Protein 2YEO (pdb70)

Organism: Leiurus hebraeus (NCBI:txid2899558)

B-factor: mean 18.83, std 13.13, range [6.96, 97.78]

Foldseek 3Di:
DFAKAFFDDAPLHGAADDFQVVLQVVQVVQPFPGWGFDAPDPRHGGIITHRGDPVTDGHDPDDHD

InterPro domains:
  IPR002061 Scorpion long chain toxin/defensin [PF00537] (21-74)
  IPR003614 Knottins-like [SM00505] (20-71)
  IPR018218 Scorpion long chain toxin [PR00285] (30-37)
  IPR018218 Scorpion long chain toxin [PR00285] (38-45)
  IPR018218 Scorpion long chain toxin [PR00285] (49-59)
  IPR018218 Scorpion long chain toxin [PR00285] (64-77)
  IPR036574 Knottin, scorpion toxin-like superfamily [G3DSA:3.30.30.10] (19-83)
  IPR036574 Knottin, scorpion toxin-like superfamily [SSF57095] (20-83)
  IPR044062 LCN-type cysteine-stabilized alpha/beta (CS-alpha/beta) domain [PS51863] (21-83)

Radius of gyration: 10.48 Å; Cα contacts (8 Å, |Δi|>4): 164; chains: 1; bounding box: 24×24×24 Å

Solvent-accessible surface area: 4221 Å² total; per-residue (Å²): 188,87,64,75,6,21,3,6,94,110,142,32,9,21,55,126,20,152,132,81,43,92,0,55,84,26,0,56,171,54,46,9,80,44,8,80,9,46,142,164,26,158,48,33,51,0,0,63,0,88,31,0,36,85,130,16,84,43,37,72,121,53,145,73,197

Structure (mmCIF, N/CA/C/O backbone):
data_2YEO
#
_entry.id   2YEO
#
_cell.length_a   129.707
_cell.length_b   129.707
_cell.length_c   129.707
_cell.angle_alpha   90.00
_cell.angle_beta   90.00
_cell.angle_gamma   90.00
#
_symmetry.space_group_name_H-M   'F 4 3 2'
#
loop_
_entity.id
_entity.type
_entity.pdbx_description
1 polymer 'ALPHA-INSECT TOXIN LQHAIT'
2 non-polymer N,N,N-TRIMETHYLHEPTA-1,3,5-TRIYN-1-AMINIUM
3 non-polymer N-(HYDROXYMETHYL)-N,N-DIMETHYLHEXAN-1-AMINIUM
4 non-polymer 1,2-ETHANEDIOL
5 non-polymer 'CHLORIDE ION'
6 water water
#
loop_
_atom_site.group_PDB
_atom_site.id
_atom_site.type_symbol
_atom_site.label_atom_id
_atom_site.label_alt_id
_atom_site.label_comp_id
_atom_site.label_asym_id
_atom_site.label_entity_id
_atom_site.label_seq_id
_atom_site.pdbx_PDB_ins_code
_atom_site.Cartn_x
_atom_site.Cartn_y
_atom_site.Cartn_z
_atom_site.occupancy
_atom_site.B_iso_or_equiv
_atom_site.auth_seq_id
_atom_site.auth_comp_id
_atom_site.auth_asym_id
_atom_site.auth_atom_id
_atom_site.pdbx_PDB_model_num
ATOM 1 N N . MET A 1 1 ? 35.716 36.459 20.081 1.00 26.77 1 MET A N 1
ATOM 2 C CA A MET A 1 1 ? 34.973 37.665 20.554 0.52 27.17 1 MET A CA 1
ATOM 3 C CA B MET A 1 1 ? 35.019 37.696 20.526 0.48 25.47 1 MET A CA 1
ATOM 4 C C . MET A 1 1 ? 33.887 37.979 19.548 1.00 23.26 1 MET A C 1
ATOM 5 O O . MET A 1 1 ? 33.954 37.572 18.394 1.00 23.10 1 MET A O 1
ATOM 36 N N . VAL A 1 2 ? 32.854 38.655 20.022 1.00 17.75 2 VAL A N 1
ATOM 37 C CA . VAL A 1 2 ? 31.744 39.085 19.164 1.00 14.54 2 VAL A CA 1
ATOM 38 C C . VAL A 1 2 ? 31.647 40.611 19.208 1.00 13.27 2 VAL A C 1
ATOM 39 O O . VAL A 1 2 ? 32.165 41.243 20.131 1.00 14.65 2 VAL A O 1
ATOM 52 N N . ARG A 1 3 ? 30.989 41.194 18.217 1.00 11.48 3 ARG A N 1
ATOM 53 C CA A ARG A 1 3 ? 30.769 42.634 18.194 0.71 10.53 3 ARG A CA 1
ATOM 54 C CA B ARG A 1 3 ? 30.793 42.632 18.160 0.29 11.39 3 ARG A CA 1
ATOM 55 C C . ARG A 1 3 ? 29.513 42.930 17.398 1.00 9.71 3 ARG A C 1
ATOM 56 O O . ARG A 1 3 ? 29.134 42.168 16.509 1.00 9.87 3 ARG A O 1
ATOM 97 N N . ASP A 1 4 ? 28.892 44.056 17.711 1.00 8.60 4 ASP A N 1
ATOM 98 C CA . ASP A 1 4 ? 27.764 44.541 16.921 1.00 8.16 4 ASP A CA 1
ATOM 99 C C . ASP A 1 4 ? 28.359 45.350 15.762 1.00 8.29 4 ASP A C 1
ATOM 100 O O . ASP A 1 4 ? 29.242 46.194 15.994 1.00 9.40 4 ASP A O 1
ATOM 109 N N . ALA A 1 5 ? 27.923 45.109 14.533 1.00 8.02 5 ALA A N 1
ATOM 110 C CA . ALA A 1 5 ? 28.618 45.667 13.374 1.00 8.62 5 ALA A CA 1
ATOM 111 C C . ALA A 1 5 ? 27.807 45.474 12.119 1.00 8.08 5 ALA A C 1
ATOM 112 O O . ALA A 1 5 ? 26.899 44.639 12.069 1.00 8.41 5 ALA A O 1
ATOM 119 N N . TYR A 1 6 ? 28.198 46.176 11.060 1.00 8.22 6 TYR A N 1
ATOM 120 C CA . TYR A 1 6 ? 27.718 45.868 9.717 1.00 8.44 6 TYR A CA 1
ATOM 121 C C . TYR A 1 6 ? 28.517 44.686 9.174 1.00 8.48 6 TYR A C 1
ATOM 122 O O . TYR A 1 6 ? 29.728 44.794 8.947 1.00 9.65 6 TYR A O 1
ATOM 140 N N . ILE A 1 7 ? 27.865 43.563 8.922 1.00 8.68 7 ILE A N 1
ATOM 141 C CA . ILE A 1 7 ? 28.517 42.443 8.260 1.00 9.23 7 ILE A CA 1
ATOM 142 C C . ILE A 1 7 ? 29.003 42.889 6.881 1.00 9.65 7 ILE A C 1
ATOM 143 O O . ILE A 1 7 ? 28.328 43.624 6.170 1.00 9.85 7 ILE A O 1
ATOM 159 N N . ALA A 1 8 ? 30.183 42.413 6.491 1.00 10.90 8 ALA A N 1
ATOM 160 C CA . ALA A 1 8 ? 30.796 42.827 5.233 1.00 12.31 8 ALA A CA 1
ATOM 161 C C . ALA A 1 8 ? 31.096 41.663 4.328 1.00 13.24 8 ALA A C 1
ATOM 162 O O . ALA A 1 8 ? 31.203 40.519 4.760 1.00 13.95 8 ALA A O 1
ATOM 169 N N A LYS A 1 9 ? 31.279 41.997 3.061 0.51 14.36 9 LYS A N 1
ATOM 170 N N B LYS A 1 9 ? 31.209 41.974 3.041 0.49 14.31 9 LYS A N 1
ATOM 171 C CA A LYS A 1 9 ? 31.711 41.063 2.033 0.51 16.59 9 LYS A CA 1
ATOM 172 C CA B LYS A 1 9 ? 31.699 41.039 2.025 0.49 16.39 9 LYS A CA 1
ATOM 173 C C A LYS A 1 9 ? 32.870 41.697 1.291 0.51 18.65 9 LYS A C 1
ATOM 174 C C B LYS A 1 9 ? 32.780 41.720 1.194 0.49 18.67 9 LYS A C 1
ATOM 175 O O A LYS A 1 9 ? 33.203 42.867 1.505 0.51 18.51 9 LYS A O 1
ATOM 176 O O B LYS A 1 9 ? 32.971 42.939 1.259 0.49 18.81 9 LYS A O 1
ATOM 213 N N . ASN A 1 10 ? 33.502 40.918 0.429 1.00 20.82 10 ASN A N 1
ATOM 214 C CA . ASN A 1 10 ? 34.686 41.386 -0.274 1.00 25.06 10 ASN A CA 1
ATOM 215 C C . ASN A 1 10 ? 34.448 42.648 -1.104 1.00 25.01 10 ASN A C 1
ATOM 216 O O . ASN A 1 10 ? 33.504 42.693 -1.870 1.00 25.86 10 ASN A O 1
ATOM 228 N N . TYR A 1 11 ? 35.245 43.706 -0.941 1.00 24.43 11 TYR A N 1
ATOM 229 C CA A TYR A 1 11 ? 36.214 43.859 0.142 0.54 23.79 11 TYR A CA 1
ATOM 230 C CA B TYR A 1 11 ? 36.166 43.833 0.172 0.46 24.20 11 TYR A CA 1
ATOM 231 C C . TYR A 1 11 ? 35.811 45.104 0.928 1.00 22.13 11 TYR A C 1
ATOM 232 O O . TYR A 1 11 ? 35.840 46.212 0.381 1.00 21.60 11 TYR A O 1
ATOM 267 N N . ASN A 1 12 ? 35.442 44.936 2.189 1.00 19.25 12 ASN A N 1
ATOM 268 C CA . ASN A 1 12 ? 35.000 46.052 3.033 1.00 17.41 12 ASN A CA 1
ATOM 269 C C . ASN A 1 12 ? 33.716 46.704 2.528 1.00 16.27 12 ASN A C 1
ATOM 270 O O . ASN A 1 12 ? 33.594 47.932 2.544 1.00 16.05 12 ASN A O 1
ATOM 281 N N . CYS A 1 13 ? 32.744 45.880 2.137 1.00 15.46 13 CYS A N 1
ATOM 282 C CA . CYS A 1 13 ? 31.477 46.357 1.599 1.00 15.09 13 CYS A CA 1
ATOM 283 C C . CYS A 1 13 ? 30.324 45.842 2.442 1.00 13.22 13 CYS A C 1
ATOM 284 O O . CYS A 1 13 ? 30.266 44.646 2.750 1.00 13.52 13 CYS A O 1
ATOM 291 N N . VAL A 1 14 ? 29.377 46.722 2.779 1.00 11.16 14 VAL A N 1
ATOM 292 C CA . VAL A 1 14 ? 28.185 46.291 3.501 1.00 10.14 14 VAL A CA 1
ATOM 293 C C . VAL A 1 14 ? 27.275 45.465 2.591 1.00 9.92 14 VAL A C 1
ATOM 294 O O . VAL A 1 14 ? 27.437 45.455 1.373 1.00 11.40 14 VAL A O 1
ATOM 307 N N . TYR A 1 15 ? 26.298 44.813 3.204 1.00 9.00 15 TYR A N 1
ATOM 308 C CA . TYR A 1 15 ? 25.175 44.216 2.510 1.00 9.00 15 TYR A CA 1
ATOM 309 C C . TYR A 1 15 ? 24.002 45.195 2.574 1.00 8.66 15 TYR A C 1
ATOM 310 O O . TYR A 1 15 ? 23.543 45.528 3.662 1.00 9.48 15 TYR A O 1
ATOM 328 N N . GLU A 1 16 ? 23.499 45.623 1.423 1.00 8.47 16 GLU A N 1
ATOM 329 C CA . GLU A 1 16 ?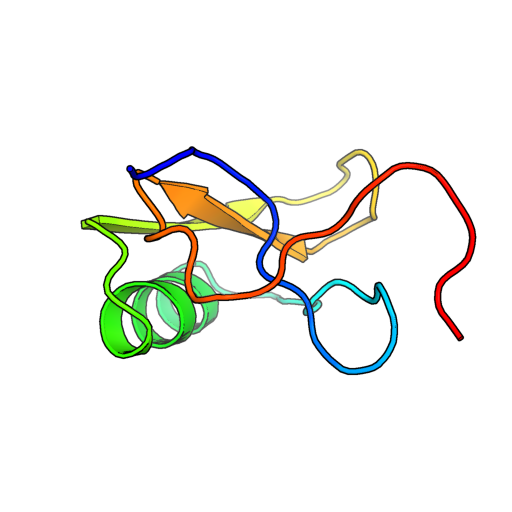 22.279 46.420 1.393 1.00 8.21 16 GLU A CA 1
ATOM 330 C C . GLU A 1 16 ? 21.059 45.549 1.656 1.00 8.41 16 GLU A C 1
ATOM 331 O O . GLU A 1 16 ? 21.109 44.316 1.611 1.00 9.43 16 GLU A O 1
ATOM 343 N N . CYS A 1 17 ? 19.944 46.196 1.934 1.00 8.53 17 CYS A N 1
ATOM 344 C CA . CYS A 1 17 ? 18.758 45.475 2.358 1.00 8.54 17 CYS A CA 1
ATOM 345 C C . CYS A 1 17 ? 17.513 46.324 2.214 1.00 8.61 17 CYS A C 1
ATOM 346 O O . CYS A 1 17 ? 17.575 47.561 2.152 1.00 9.46 17 CYS A O 1
ATOM 353 N N . PHE A 1 18 ? 16.366 45.640 2.225 1.00 9.03 18 PHE A N 1
ATOM 354 C CA . PHE A 1 18 ? 15.058 46.252 2.400 1.00 9.50 18 PHE A CA 1
ATOM 355 C C . PHE A 1 18 ? 14.360 45.745 3.670 1.00 9.18 18 PHE A C 1
ATOM 356 O O . PHE A 1 18 ? 13.833 46.551 4.427 1.00 10.66 18 PHE A O 1
ATOM 373 N N . ARG A 1 19 ? 14.351 44.435 3.868 1.00 8.90 19 ARG A N 1
ATOM 374 C CA A ARG A 1 19 ? 13.619 43.756 4.939 0.57 8.75 19 ARG A CA 1
ATOM 375 C CA B ARG A 1 19 ? 13.623 43.804 4.957 0.43 9.27 19 ARG A CA 1
ATOM 376 C C . ARG A 1 19 ? 14.509 43.388 6.112 1.00 8.29 19 ARG A C 1
ATOM 377 O O . ARG A 1 19 ? 15.617 42.856 5.938 1.00 8.58 19 ARG A O 1
ATOM 418 N N . ASP A 1 20 ? 13.993 43.564 7.325 1.00 7.96 20 ASP A N 1
ATOM 419 C CA . ASP A 1 20 ? 14.667 43.070 8.521 1.00 7.98 20 ASP A CA 1
ATOM 420 C C . ASP A 1 20 ? 14.944 41.571 8.441 1.00 8.01 20 ASP A C 1
ATOM 421 O O . ASP A 1 20 ? 16.003 41.128 8.897 1.00 8.51 20 ASP A O 1
ATOM 430 N N . ALA A 1 21 ? 14.010 40.767 7.927 1.00 8.40 21 ALA A N 1
ATOM 431 C CA . ALA A 1 21 ? 14.182 39.319 7.943 1.00 9.10 21 ALA A CA 1
ATOM 432 C C . ALA A 1 21 ? 15.357 38.906 7.059 1.00 8.74 21 ALA A C 1
ATOM 433 O O . ALA A 1 21 ? 16.022 37.919 7.352 1.00 9.63 21 ALA A O 1
ATOM 440 N N . TYR A 1 22 ? 15.587 39.627 5.966 1.00 8.63 22 TYR A N 1
ATOM 441 C CA . TYR A 1 22 ? 16.740 39.371 5.115 1.00 8.76 22 TYR A CA 1
ATOM 442 C C . TYR A 1 22 ? 18.018 39.475 5.949 1.00 8.47 22 TYR A C 1
ATOM 443 O O . TYR A 1 22 ? 18.894 38.587 5.925 1.00 9.27 22 TYR A O 1
ATOM 461 N N . CYS A 1 23 ? 18.157 40.568 6.684 1.00 7.95 23 CYS A N 1
ATOM 462 C CA . CYS A 1 23 ? 19.346 40.758 7.508 1.00 7.90 23 CYS A CA 1
ATOM 463 C C . CYS A 1 23 ? 19.395 39.815 8.692 1.00 8.04 23 CYS A C 1
ATOM 464 O O . CYS A 1 23 ? 20.484 39.385 9.088 1.00 9.13 23 CYS A O 1
ATOM 471 N N . ASN A 1 24 ? 18.262 39.510 9.302 1.00 7.86 24 ASN A N 1
ATOM 472 C CA . ASN A 1 24 ? 18.295 38.584 10.420 1.00 8.12 24 ASN A CA 1
ATOM 473 C C . ASN A 1 24 ? 18.756 37.213 9.957 1.00 8.57 24 ASN A C 1
ATOM 474 O O . ASN A 1 24 ? 19.564 36.567 10.632 1.00 9.32 24 ASN A O 1
ATOM 485 N N . GLU A 1 25 ? 18.283 36.760 8.798 1.00 9.03 25 GLU A N 1
ATOM 486 C CA . GLU A 1 25 ? 18.733 35.473 8.245 1.00 10.19 25 GLU A CA 1
ATOM 487 C C . GLU A 1 25 ? 20.223 35.517 7.953 1.00 9.98 25 GLU A C 1
ATOM 488 O O . GLU A 1 25 ? 20.959 34.590 8.313 1.00 10.81 25 GLU A O 1
ATOM 500 N N . LEU A 1 26 ? 20.691 36.570 7.277 1.00 9.92 26 LEU A N 1
ATOM 501 C CA . LEU A 1 26 ? 22.102 36.696 6.932 1.00 9.95 26 LEU A CA 1
ATOM 502 C C . LEU A 1 26 ? 22.966 36.700 8.190 1.00 9.56 26 LEU A C 1
ATOM 503 O O . LEU A 1 26 ? 23.980 36.000 8.299 1.00 10.48 26 LEU A O 1
ATOM 519 N N . CYS A 1 27 ? 22.606 37.541 9.151 1.00 8.94 27 CYS A N 1
ATOM 520 C CA . CYS A 1 27 ? 23.407 37.700 10.348 1.00 8.90 27 CYS A CA 1
ATOM 521 C C . CYS A 1 27 ? 23.421 36.399 11.166 1.00 8.72 27 CYS A C 1
ATOM 522 O O . CYS A 1 27 ? 24.497 35.961 11.598 1.00 9.21 27 CYS A O 1
ATOM 529 N N . THR A 1 28 ? 22.261 35.801 11.390 1.00 8.84 28 THR A N 1
ATOM 530 C CA . THR A 1 28 ? 22.211 34.591 12.201 1.00 9.35 28 THR A CA 1
ATOM 531 C C . THR A 1 28 ? 22.909 33.411 11.508 1.00 10.16 28 THR A C 1
ATOM 532 O O . THR A 1 28 ? 23.540 32.598 12.181 1.00 10.77 28 THR A O 1
ATOM 543 N N . LYS A 1 29 ? 22.819 33.301 10.184 1.00 10.65 29 LYS A N 1
ATOM 544 C CA . LYS A 1 29 ? 23.562 32.254 9.457 1.00 12.60 29 LYS A CA 1
ATOM 545 C C . LYS A 1 29 ? 25.061 32.387 9.724 1.00 12.38 29 LYS A C 1
ATOM 546 O O . LYS A 1 29 ? 25.796 31.398 9.715 1.00 14.53 29 LYS A O 1
ATOM 565 N N . ASN A 1 30 ? 25.518 33.614 9.945 1.00 11.11 30 ASN A N 1
ATOM 566 C CA . ASN A 1 30 ? 26.910 33.908 10.216 1.00 11.41 30 ASN A CA 1
ATOM 567 C C . ASN A 1 30 ? 27.234 34.011 11.709 1.00 10.90 30 ASN A C 1
ATOM 568 O O . ASN A 1 30 ? 28.313 34.482 12.084 1.00 11.85 30 ASN A O 1
ATOM 579 N N . GLY A 1 31 ? 26.338 33.519 12.560 1.00 10.24 31 GLY A N 1
ATOM 580 C CA . GLY A 1 31 ? 26.604 33.360 13.974 1.00 10.50 31 GLY A CA 1
ATOM 581 C C . GLY A 1 31 ? 26.167 34.498 14.876 1.00 9.91 31 GLY A C 1
ATOM 582 O O . GLY A 1 31 ? 26.356 34.402 16.091 1.00 10.59 31 GLY A O 1
ATOM 586 N 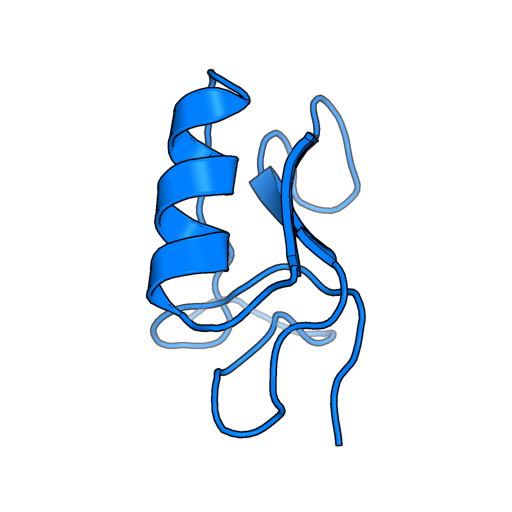N . ALA A 1 32 ?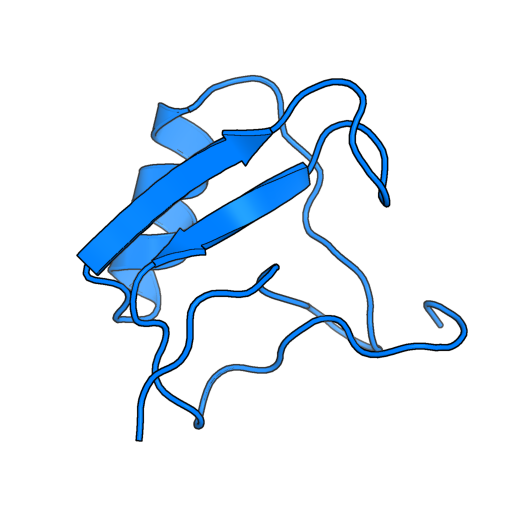 25.603 35.575 14.328 1.00 9.25 32 ALA A N 1
ATOM 587 C CA . ALA A 1 32 ? 25.104 36.673 15.151 1.00 8.90 32 ALA A CA 1
ATOM 588 C C . ALA A 1 32 ? 23.895 36.246 15.962 1.00 8.37 32 ALA A C 1
ATOM 589 O O . ALA A 1 32 ? 23.216 35.279 15.617 1.00 9.31 32 ALA A O 1
ATOM 596 N N . SER A 1 33 ? 23.591 36.984 17.025 1.00 8.09 33 SER A N 1
ATOM 597 C CA . SER A 1 33 ? 22.368 36.713 17.755 1.00 7.94 33 SER A CA 1
ATOM 598 C C . SER A 1 33 ? 21.120 37.078 16.953 1.00 7.85 33 SER A C 1
ATOM 599 O O . SER A 1 33 ? 20.086 36.405 17.051 1.00 8.13 33 SER A O 1
ATOM 607 N N . SER A 1 34 ? 21.211 38.154 16.166 1.00 7.49 34 SER A N 1
ATOM 608 C CA . SER A 1 34 ? 20.143 38.623 15.282 1.00 7.41 34 SER A CA 1
ATOM 609 C C . SER A 1 34 ? 20.719 39.750 14.433 1.00 7.33 34 SER A C 1
ATOM 610 O O . SER A 1 34 ? 21.875 40.159 14.621 1.00 8.38 34 SER A O 1
ATOM 618 N N . GLY A 1 35 ? 19.909 40.258 13.520 1.00 7.38 35 GLY A N 1
ATOM 619 C CA . GLY A 1 35 ? 20.242 41.472 12.804 1.00 7.83 35 GLY A CA 1
ATOM 620 C C . GLY A 1 35 ? 18.985 42.096 12.241 1.00 7.09 35 GLY A C 1
ATOM 621 O O . GLY A 1 35 ? 17.892 41.518 12.304 1.00 7.79 35 GLY A O 1
ATOM 625 N N . TYR A 1 36 ? 19.150 43.284 11.661 1.00 7.10 36 TYR A N 1
ATOM 626 C CA . TYR A 1 36 ? 18.028 44.004 11.080 1.00 7.00 36 TYR A CA 1
ATOM 627 C C . TYR A 1 36 ? 18.522 44.901 9.962 1.00 6.96 36 TYR A C 1
ATOM 628 O O . TYR A 1 36 ? 19.728 45.094 9.787 1.00 7.42 36 TYR A O 1
ATOM 646 N N . CYS A 1 37 ? 17.572 45.412 9.189 1.00 6.98 37 CYS A N 1
ATOM 647 C CA . CYS A 1 37 ? 17.873 46.305 8.076 1.00 7.46 37 CYS A CA 1
ATOM 648 C C . CYS A 1 37 ? 17.744 47.754 8.521 1.00 7.47 37 CYS A C 1
ATOM 649 O O . CYS A 1 37 ? 16.640 48.240 8.746 1.00 8.46 37 CYS A O 1
ATOM 656 N N . GLN A 1 38 ? 18.896 48.404 8.702 1.00 7.63 38 GLN A N 1
ATOM 657 C CA . GLN A 1 38 ? 18.931 49.798 9.075 1.00 7.98 38 GLN A CA 1
ATOM 658 C C . GLN A 1 38 ? 18.663 50.647 7.853 1.00 8.92 38 GLN A C 1
ATOM 659 O O . GLN A 1 38 ? 19.333 50.523 6.847 1.00 10.92 38 GLN A O 1
ATOM 673 N N . TRP A 1 39 ? 17.656 51.505 7.916 1.00 10.09 39 TRP A N 1
ATOM 674 C CA . TRP A 1 39 ? 17.387 52.437 6.837 1.00 10.64 39 TRP A CA 1
ATOM 675 C C . TRP A 1 39 ? 18.013 53.797 7.121 1.00 11.12 39 TRP A C 1
ATOM 676 O O . TRP A 1 39 ? 18.003 54.304 8.241 1.00 11.67 39 TRP A O 1
ATOM 697 N N . LEU A 1 40 ? 18.539 54.396 6.063 1.00 11.66 40 LEU A N 1
ATOM 698 C CA . LEU A 1 40 ? 19.046 55.771 6.106 1.00 13.49 40 LEU A CA 1
ATOM 699 C C . LEU A 1 40 ? 20.147 55.961 7.136 1.00 12.34 40 LEU A C 1
ATOM 700 O O . LEU A 1 40 ? 20.246 57.006 7.790 1.00 13.64 40 LEU A O 1
ATOM 716 N N . GLY A 1 41 ? 21.007 54.960 7.243 1.00 11.08 41 GLY A N 1
ATOM 717 C CA . GLY A 1 41 ? 22.124 55.010 8.156 1.00 11.26 41 GLY A CA 1
ATOM 718 C C . GLY A 1 41 ? 23.426 55.391 7.491 1.00 11.22 41 GLY A C 1
ATOM 719 O O . GLY A 1 41 ? 23.467 55.880 6.348 1.00 11.84 41 GLY A O 1
ATOM 723 N N . LYS A 1 42 ? 24.514 55.154 8.215 1.00 11.17 42 LYS A N 1
ATOM 724 C CA . LYS A 1 42 ? 25.847 55.558 7.794 1.00 12.20 42 LYS A CA 1
ATOM 725 C C . LYS A 1 42 ? 26.216 55.004 6.432 1.00 12.60 42 LYS A C 1
ATOM 726 O O . LYS A 1 42 ? 26.906 55.669 5.661 1.00 13.78 42 LYS A O 1
ATOM 745 N N . TYR A 1 43 ? 25.768 53.791 6.135 1.00 12.23 43 TYR A N 1
ATOM 746 C CA . TYR A 1 43 ? 26.059 53.128 4.857 1.00 13.47 43 TYR A CA 1
ATOM 747 C C . TYR A 1 43 ? 24.788 52.894 4.058 1.00 13.99 43 TYR A C 1
ATOM 748 O O . TYR A 1 43 ? 24.701 51.939 3.278 1.00 16.14 43 TYR A O 1
ATOM 766 N N . GLY A 1 44 ? 23.826 53.797 4.193 1.00 13.42 44 GLY A N 1
ATOM 767 C CA . GLY A 1 44 ? 22.580 53.695 3.463 1.00 13.50 44 GLY A CA 1
ATOM 768 C C . GLY A 1 44 ? 21.635 52.706 4.116 1.00 11.96 44 GLY A C 1
ATOM 769 O O . GLY A 1 44 ? 21.460 52.736 5.344 1.00 12.24 44 GLY A O 1
ATOM 773 N N . ASN A 1 45 ? 21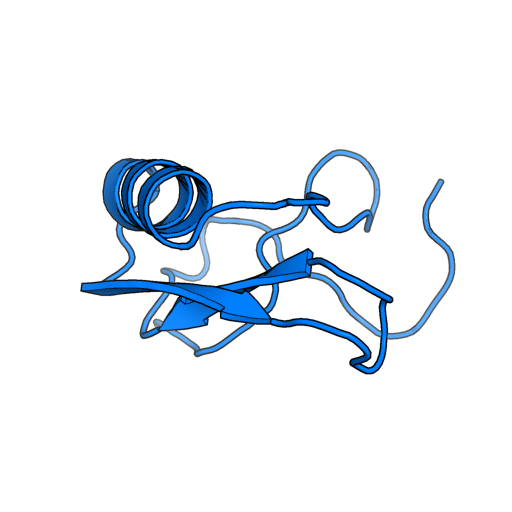.001 51.865 3.311 1.00 10.76 45 ASN A N 1
ATOM 774 C CA . ASN A 1 45 ? 20.100 50.857 3.836 1.00 10.10 45 ASN A CA 1
ATOM 775 C C . ASN A 1 45 ? 20.883 49.553 3.890 1.00 8.83 45 ASN A C 1
ATOM 776 O O . ASN A 1 45 ? 21.127 48.950 2.845 1.00 9.62 45 ASN A O 1
ATOM 787 N N . ALA A 1 46 ? 21.338 49.180 5.088 1.00 8.31 46 ALA A N 1
ATOM 788 C CA . ALA A 1 46 ? 22.334 48.128 5.228 1.00 8.38 46 ALA A CA 1
ATOM 789 C C . ALA A 1 46 ? 22.057 47.252 6.435 1.00 7.59 46 ALA A C 1
ATOM 790 O O . ALA A 1 46 ? 21.451 47.674 7.422 1.00 7.86 46 ALA A O 1
ATOM 797 N N . CYS A 1 47 ? 22.553 46.018 6.382 1.00 7.66 47 CYS A N 1
ATOM 798 C CA . CYS A 1 47 ? 22.356 45.060 7.456 1.00 7.86 47 CYS A CA 1
ATOM 799 C C . CYS A 1 47 ? 23.284 45.304 8.636 1.00 7.46 47 CYS A C 1
ATOM 800 O O . CYS A 1 47 ? 24.514 45.362 8.485 1.00 8.26 47 CYS A O 1
ATOM 807 N N . TRP A 1 48 ? 22.683 45.392 9.819 1.00 7.18 48 TRP A N 1
ATOM 808 C CA . TRP A 1 48 ? 23.376 45.531 11.091 1.00 7.38 48 TRP A CA 1
ATOM 809 C C . TRP A 1 48 ? 23.160 44.258 11.895 1.00 7.06 48 TRP A C 1
ATOM 810 O O . TRP A 1 48 ? 22.021 43.830 12.072 1.00 7.56 48 TRP A O 1
ATOM 831 N N . CYS A 1 49 ? 24.256 43.669 12.388 1.00 7.53 49 CYS A N 1
ATOM 832 C CA . CYS A 1 49 ? 24.221 42.441 13.157 1.00 7.76 49 CYS A CA 1
ATOM 833 C C . CYS A 1 49 ? 24.606 42.680 14.619 1.00 7.59 49 CYS A C 1
ATOM 834 O O . CYS A 1 49 ? 25.533 43.435 14.910 1.00 8.98 49 CYS A O 1
ATOM 841 N N . TYR A 1 50 ? 23.926 41.979 15.525 1.00 7.23 50 TYR A N 1
ATOM 842 C CA . TYR A 1 50 ? 24.256 41.973 16.939 1.00 7.48 50 TYR A CA 1
ATOM 843 C C . TYR A 1 50 ? 25.101 40.748 17.258 1.00 7.70 50 TYR A C 1
ATOM 844 O O . TYR A 1 50 ? 24.775 39.620 16.885 1.00 8.34 50 TYR A O 1
ATOM 862 N N . ALA A 1 51 ? 26.185 40.971 18.005 1.00 8.31 51 ALA A N 1
ATOM 863 C CA . ALA A 1 51 ? 27.033 39.879 18.487 1.00 9.09 51 ALA A CA 1
ATOM 864 C C . ALA A 1 51 ? 27.512 38.966 17.364 1.00 9.24 51 ALA A C 1
ATOM 865 O O . ALA A 1 51 ? 27.456 37.728 17.453 1.00 9.90 51 ALA A O 1
ATOM 872 N N . LEU A 1 52 ? 28.029 39.586 16.307 1.00 9.35 52 LEU A N 1
ATOM 873 C CA . LEU A 1 52 ? 28.625 38.856 15.184 1.00 9.70 52 LEU A CA 1
ATOM 874 C C . LEU A 1 52 ? 30.030 38.386 15.547 1.00 10.15 52 LEU A C 1
ATOM 875 O O . LEU A 1 52 ? 30.889 39.199 15.915 1.00 11.00 52 LEU A O 1
ATOM 891 N N . PRO A 1 53 ? 30.303 37.070 15.467 1.00 10.76 53 PRO A N 1
ATOM 892 C CA . PRO A 1 53 ? 31.653 36.588 15.800 1.00 11.43 53 PRO A CA 1
ATOM 893 C C . PRO A 1 53 ? 32.724 37.212 14.907 1.00 11.76 53 PRO A C 1
ATOM 894 O O . PRO A 1 53 ? 32.523 37.485 13.730 1.00 12.25 53 PRO A O 1
ATOM 905 N N . ASP A 1 54 ? 33.920 37.336 15.478 1.00 13.04 54 ASP A N 1
ATOM 906 C CA . ASP A 1 54 ? 35.034 38.013 14.813 1.00 14.51 54 ASP A CA 1
ATOM 907 C C . ASP A 1 54 ? 35.755 37.216 13.726 1.00 13.98 54 ASP A C 1
ATOM 908 O O . ASP A 1 54 ? 36.731 37.703 13.136 1.00 15.73 54 ASP A O 1
ATOM 917 N N . ASN A 1 55 ? 35.264 36.021 13.420 1.00 13.13 55 ASN A N 1
ATOM 918 C CA . ASN A 1 55 ? 35.677 35.330 12.219 1.00 13.43 55 ASN A CA 1
ATOM 919 C C . ASN A 1 55 ? 34.848 35.734 10.996 1.00 14.10 55 ASN A C 1
ATOM 920 O O . ASN A 1 55 ? 35.043 35.172 9.902 1.00 16.29 55 ASN A O 1
ATOM 931 N N . VAL A 1 56 ? 33.931 36.695 11.176 1.00 12.99 56 VAL A N 1
ATOM 932 C CA . VAL A 1 56 ? 33.132 37.222 10.067 1.00 12.83 56 VAL A CA 1
ATOM 933 C C . VAL A 1 56 ? 33.573 38.664 9.837 1.00 12.55 56 VAL A C 1
ATOM 934 O O . VAL A 1 56 ? 33.579 39.466 10.782 1.00 12.39 56 VAL A O 1
ATOM 947 N N . PRO A 1 57 ? 33.919 39.015 8.592 1.00 13.98 57 PRO A N 1
ATOM 948 C CA . PRO A 1 57 ? 34.347 40.388 8.338 1.00 14.17 57 PRO A CA 1
ATOM 949 C C . PRO A 1 57 ? 33.240 41.403 8.565 1.00 12.43 57 PRO A C 1
ATOM 950 O O . PRO A 1 57 ? 32.062 41.116 8.354 1.00 12.01 57 PRO A O 1
ATOM 961 N N . ILE A 1 58 ? 33.659 42.607 8.944 1.00 12.14 58 ILE A N 1
ATOM 962 C CA . ILE A 1 58 ? 32.765 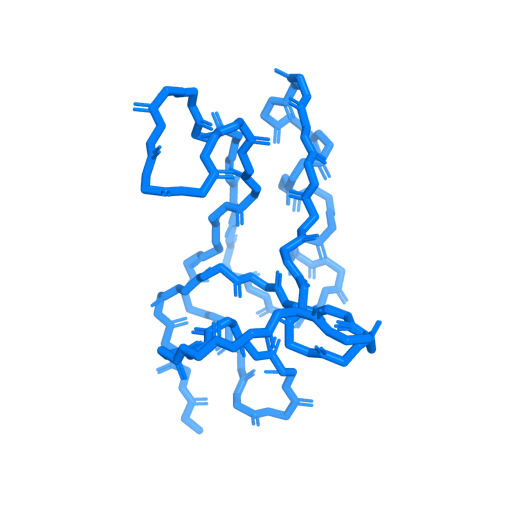43.732 9.162 1.00 11.66 58 ILE A CA 1
ATOM 963 C C . ILE A 1 58 ? 33.238 44.964 8.416 1.00 11.89 58 ILE A C 1
ATOM 964 O O . ILE A 1 58 ? 34.388 45.077 7.995 1.00 12.83 58 ILE A O 1
ATOM 980 N N . ARG A 1 59 ? 32.335 45.920 8.277 1.00 11.00 59 ARG A N 1
ATOM 981 C CA . ARG A 1 59 ? 32.667 47.188 7.649 1.00 11.70 59 ARG A CA 1
ATOM 982 C C . ARG A 1 59 ? 33.515 48.018 8.596 1.00 13.47 59 ARG A C 1
ATOM 983 O O . ARG A 1 59 ? 33.183 48.185 9.772 1.00 13.67 59 ARG A O 1
ATOM 1004 N N . VAL A 1 60 ? 34.635 48.508 8.090 1.00 14.91 60 VAL A N 1
ATOM 1005 C CA . VAL A 1 60 ? 35.507 49.379 8.859 1.00 17.75 60 VAL A CA 1
ATOM 1006 C C . VAL A 1 60 ? 35.698 50.667 8.045 1.00 19.46 60 VAL A C 1
ATOM 1007 O O . VAL A 1 60 ? 35.398 50.708 6.855 1.00 18.64 60 VAL A O 1
ATOM 1020 N N . PRO A 1 61 ? 36.210 51.741 8.674 1.00 22.53 61 PRO A N 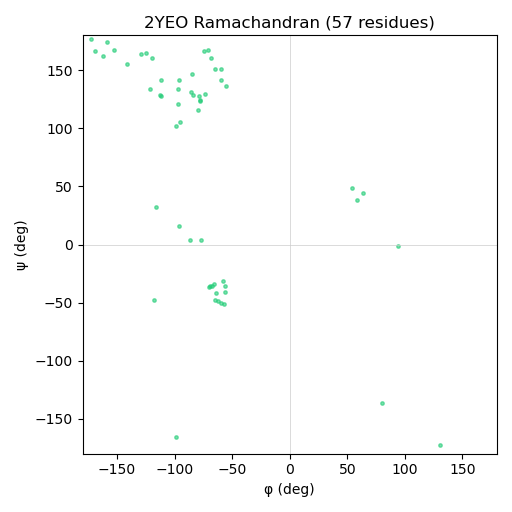1
ATOM 1021 C CA . PRO A 1 61 ? 36.398 52.999 7.944 1.00 24.37 61 PRO A CA 1
ATOM 1022 C C . PRO A 1 61 ? 37.252 52.800 6.700 1.00 25.48 61 PRO A C 1
ATOM 1023 O O . PRO A 1 61 ? 38.240 52.072 6.730 1.00 25.77 61 PRO A O 1
ATOM 1034 N N . GLY A 1 62 ? 36.845 53.408 5.601 1.00 26.42 62 GLY A N 1
ATOM 1035 C CA . GLY A 1 62 ? 37.578 53.255 4.363 1.00 27.48 62 GLY A CA 1
ATOM 1036 C C . GLY A 1 62 ? 36.677 52.883 3.202 1.00 28.41 62 GLY A C 1
ATOM 1037 O O . GLY A 1 62 ? 35.448 52.877 3.330 1.00 27.88 62 GLY A O 1
ATOM 1041 N N . LYS A 1 63 ? 37.294 52.577 2.064 1.00 30.33 63 LYS A N 1
ATOM 1042 C CA . LYS A 1 63 ? 36.549 52.309 0.846 1.00 32.22 63 LYS A CA 1
ATOM 1043 C C . LYS A 1 63 ? 36.082 50.871 0.740 1.00 29.32 63 LYS A C 1
ATOM 1044 O O . LYS A 1 63 ? 36.737 49.952 1.219 1.00 28.93 63 LYS A O 1
ATOM 1063 N N . CYS A 1 64 ? 34.922 50.702 0.115 1.00 27.22 64 CYS A N 1
ATOM 1064 C CA . CYS A 1 64 ? 34.460 49.410 -0.352 1.00 25.79 64 CYS A CA 1
ATOM 1065 C C . CYS A 1 64 ? 35.107 49.188 -1.719 1.00 27.16 64 CYS A C 1
ATOM 1066 O O . CYS A 1 64 ? 35.013 50.049 -2.606 1.00 27.19 64 CYS A O 1
ATOM 1073 N N . ARG A 1 65 ? 35.742 48.036 -1.887 1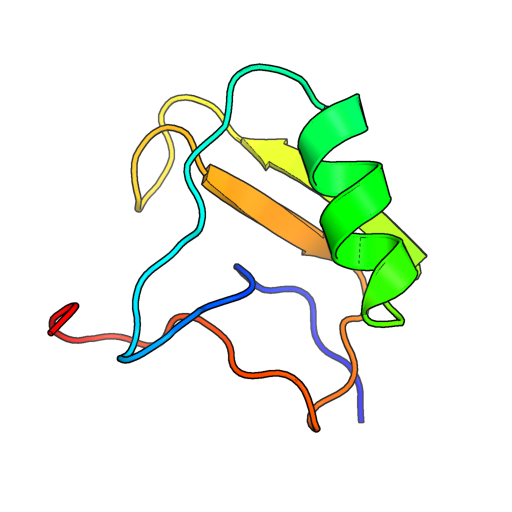.00 29.69 65 ARG A N 1
ATOM 1074 C CA . ARG A 1 65 ? 36.530 47.770 -3.095 1.00 33.61 65 ARG A CA 1
ATOM 1075 C C . ARG A 1 65 ? 36.151 46.449 -3.739 1.00 32.53 65 ARG A C 1
ATOM 1076 O O . ARG A 1 65 ? 35.413 45.654 -3.161 1.00 32.10 65 ARG A O 1
#

Secondary structure (DSSP, 8-state):
-EEEEEBEETTTEEPB-S-HHHHHHHHHHTT-SEEEEEEEETTEEEEEEEEEETTS-B--SS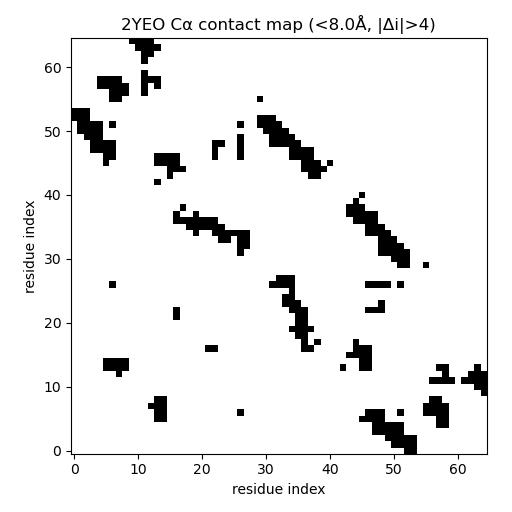---

CATH classification: 3.30.30.10

Sequence (65 aa):
MMVRRDAYIAKKNYYNCVYECFRRDAYCNELCTKNGASSGYCQWLGKYGNACWCYALPDNVPIRVPGKCR

Nearest PDB structures (foldseek):
  2yeo-assembly1_A  TM=1.016E+00  e=3.181E-14  Leiurus hebraeus
  2asc-assembly1_A  TM=1.014E+00  e=4.742E-14  Leiurus quinquestriatus
  2atb-assembly2_B  TM=9.831E-01  e=2.404E-12  Leiurus quinquestriatus
  1t7e-assembly1_A  TM=9.878E-01  e=4.204E-11  Olivierus martensii
  1djt-assembly1_B  TM=9.618E-01  e=3.221E-11  Olivierus martensii